Protein AF-A0A4R9J7S1-F1 (afdb_monomer)

Foldseek 3Di:
DPPAQAQEDDEADADDDDADECVRCPPFAWLFKWKFKWKWKDAQSHYTDTYQYPVRRQCRGPPVRADHFHPKDKDKDWDADDVRNMIMIMIMIMGIGTHDDVVVVDDD

Structure (mmCIF, N/CA/C/O backbone):
data_AF-A0A4R9J7S1-F1
#
_entry.id   AF-A0A4R9J7S1-F1
#
loop_
_atom_site.group_PDB
_atom_site.id
_atom_site.type_symbol
_atom_site.label_atom_id
_atom_site.label_alt_id
_atom_site.label_comp_id
_atom_site.label_asym_id
_atom_site.label_entity_id
_atom_site.label_seq_id
_atom_site.pdbx_PDB_ins_code
_atom_site.Cartn_x
_atom_site.Cartn_y
_atom_site.Cartn_z
_atom_site.occupancy
_atom_site.B_iso_or_equiv
_atom_site.auth_seq_id
_atom_site.auth_comp_id
_atom_site.auth_asym_id
_atom_site.auth_atom_id
_atom_site.pdbx_PDB_model_num
ATOM 1 N N . MET A 1 1 ? 6.080 -0.128 -36.462 1.00 38.53 1 MET A N 1
ATOM 2 C CA . MET A 1 1 ? 5.119 -0.569 -35.430 1.00 38.53 1 MET A CA 1
ATOM 3 C C . MET A 1 1 ? 5.804 -1.663 -34.615 1.00 38.53 1 MET A C 1
ATOM 5 O O . MET A 1 1 ? 5.772 -2.818 -35.010 1.00 38.53 1 MET A O 1
ATOM 9 N N . PHE A 1 2 ? 6.568 -1.281 -33.582 1.00 44.69 2 PHE A N 1
ATOM 10 C CA . PHE A 1 2 ? 7.322 -2.220 -32.738 1.00 44.69 2 PHE A CA 1
ATOM 11 C C . PHE A 1 2 ? 6.353 -2.911 -31.773 1.00 44.69 2 PHE A C 1
ATOM 13 O O . PHE A 1 2 ? 5.928 -2.325 -30.783 1.00 44.69 2 PHE A O 1
ATOM 20 N N . LEU A 1 3 ? 5.977 -4.142 -32.107 1.00 54.56 3 LEU A N 1
ATOM 21 C CA . LEU A 1 3 ? 4.998 -4.970 -31.398 1.00 54.56 3 LEU A CA 1
ATOM 22 C C . LEU A 1 3 ? 5.559 -5.700 -30.156 1.00 54.56 3 LEU A C 1
ATOM 24 O O . LEU A 1 3 ? 4.939 -6.645 -29.687 1.00 54.56 3 LEU A O 1
ATOM 28 N N . THR A 1 4 ? 6.707 -5.310 -29.594 1.00 56.94 4 THR A N 1
ATOM 29 C CA . THR A 1 4 ? 7.388 -6.123 -28.563 1.00 56.94 4 THR A CA 1
ATOM 30 C C . THR A 1 4 ? 8.084 -5.279 -27.494 1.00 56.94 4 THR A C 1
ATOM 32 O O . THR A 1 4 ? 9.308 -5.215 -27.459 1.00 56.94 4 THR A O 1
ATOM 35 N N . ASN A 1 5 ? 7.332 -4.621 -26.614 1.00 65.50 5 ASN A N 1
ATOM 36 C CA . ASN A 1 5 ? 7.914 -3.972 -25.427 1.00 65.50 5 ASN A CA 1
ATOM 37 C C . ASN A 1 5 ? 7.277 -4.446 -24.114 1.00 65.50 5 ASN A C 1
ATOM 39 O O . ASN A 1 5 ? 7.414 -3.790 -23.103 1.00 65.50 5 ASN A O 1
ATOM 43 N N . CYS A 1 6 ? 6.593 -5.589 -24.079 1.00 74.12 6 CYS A N 1
ATOM 44 C CA . CYS A 1 6 ? 6.216 -6.210 -22.809 1.00 74.12 6 CYS A CA 1
ATOM 45 C C . CYS A 1 6 ? 6.705 -7.655 -22.828 1.00 74.12 6 CYS A C 1
ATOM 47 O O . CYS A 1 6 ? 6.082 -8.521 -23.436 1.00 74.12 6 CYS A O 1
ATOM 49 N N . LEU A 1 7 ? 7.878 -7.880 -22.236 1.00 85.38 7 LEU A N 1
ATOM 50 C CA . LEU A 1 7 ? 8.473 -9.208 -22.092 1.00 85.38 7 LEU A CA 1
ATOM 51 C C . LEU A 1 7 ? 7.811 -9.980 -20.950 1.00 85.38 7 LEU A C 1
ATOM 53 O O . LEU A 1 7 ? 7.678 -11.198 -21.024 1.00 85.38 7 LEU A O 1
ATOM 57 N N . TYR A 1 8 ? 7.396 -9.273 -19.898 1.00 86.25 8 TYR A N 1
ATOM 58 C CA . TYR A 1 8 ? 6.728 -9.870 -18.752 1.00 86.25 8 TYR A CA 1
ATOM 59 C C . TYR A 1 8 ? 5.835 -8.852 -18.053 1.00 86.25 8 TYR A C 1
ATOM 61 O O . TYR A 1 8 ? 6.246 -7.719 -17.797 1.00 86.25 8 TYR A O 1
ATOM 69 N N . THR A 1 9 ? 4.629 -9.283 -17.696 1.00 88.88 9 THR A N 1
ATOM 70 C CA . THR A 1 9 ? 3.728 -8.514 -16.846 1.00 88.88 9 THR A CA 1
ATOM 71 C C . THR A 1 9 ? 3.077 -9.424 -15.817 1.00 88.88 9 THR A C 1
ATOM 73 O O . THR A 1 9 ? 2.445 -10.427 -16.140 1.00 88.88 9 THR A O 1
ATOM 76 N N . ASN A 1 10 ? 3.267 -9.071 -14.558 1.00 90.00 10 ASN A N 1
ATOM 77 C CA . ASN A 1 10 ? 2.538 -9.608 -13.422 1.00 90.00 10 ASN A CA 1
ATOM 78 C C . ASN A 1 10 ? 2.378 -8.466 -12.421 1.00 90.00 10 ASN A C 1
ATOM 80 O O . ASN A 1 10 ? 2.933 -8.488 -11.321 1.00 90.00 10 ASN A O 1
ATOM 84 N N . ILE A 1 11 ? 1.729 -7.404 -12.895 1.00 89.94 11 ILE A N 1
ATOM 85 C CA . ILE A 1 11 ? 1.388 -6.236 -12.099 1.00 89.94 11 ILE A CA 1
ATOM 86 C C . ILE A 1 11 ? -0.123 -6.194 -11.906 1.00 89.94 11 ILE A C 1
ATOM 88 O O . ILE A 1 11 ? -0.881 -6.344 -12.867 1.00 89.94 11 ILE A O 1
ATOM 92 N N . LYS A 1 12 ? -0.574 -5.985 -10.671 1.00 91.06 12 LYS A N 1
ATOM 93 C CA . LYS A 1 12 ? -1.986 -5.701 -10.398 1.00 91.06 12 LYS A CA 1
ATOM 94 C C . LYS A 1 12 ? -2.176 -4.206 -10.254 1.00 91.06 12 LYS A C 1
ATOM 96 O O . LYS A 1 12 ? -1.668 -3.620 -9.304 1.00 91.06 12 LYS A O 1
ATOM 101 N N . 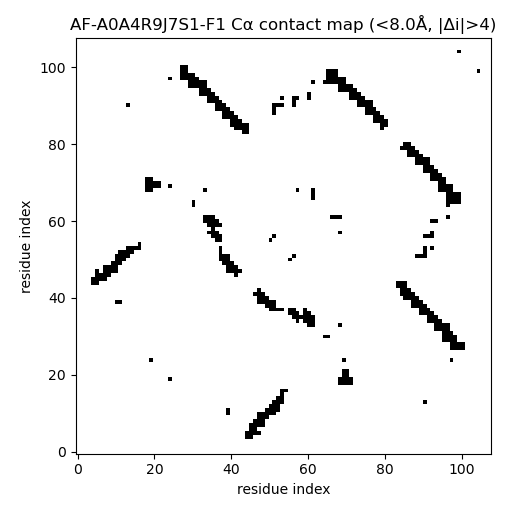SER A 1 13 ? -2.888 -3.607 -11.203 1.00 85.00 13 SER A N 1
ATOM 102 C CA . SER A 1 13 ? -3.185 -2.176 -11.210 1.00 85.00 13 SER A CA 1
ATOM 103 C C . SER A 1 13 ? -4.381 -1.839 -10.312 1.00 85.00 13 SER A C 1
ATOM 105 O O . SER A 1 13 ? -5.339 -2.617 -10.280 1.00 85.00 13 SER A O 1
ATOM 107 N N . PRO A 1 14 ? -4.399 -0.667 -9.656 1.00 83.62 14 PRO A N 1
ATOM 108 C CA . PRO A 1 14 ? -5.561 -0.200 -8.913 1.00 83.62 14 PRO A CA 1
ATOM 109 C C . PRO A 1 14 ? -6.729 0.049 -9.877 1.00 83.62 14 PRO A C 1
ATOM 111 O O . PRO A 1 14 ? -6.631 0.877 -10.781 1.00 83.62 14 PRO A O 1
ATOM 114 N N . GLY A 1 15 ? -7.811 -0.714 -9.710 1.00 82.19 15 GLY A N 1
ATOM 115 C CA . GLY A 1 15 ? -9.049 -0.561 -10.471 1.00 82.19 15 GLY A CA 1
ATOM 116 C C . GLY A 1 15 ? -10.056 0.301 -9.716 1.00 82.19 15 GLY A C 1
ATOM 117 O O . GLY A 1 15 ? -9.896 1.509 -9.587 1.00 82.19 15 GLY A O 1
ATOM 118 N N . TRP A 1 16 ? -11.100 -0.337 -9.203 1.00 79.75 16 TRP A N 1
ATOM 119 C CA . TRP A 1 16 ? -12.128 0.274 -8.366 1.00 79.75 16 TRP A CA 1
ATOM 120 C C . TRP A 1 16 ? -12.061 -0.341 -6.970 1.00 79.75 16 TRP A C 1
ATOM 122 O O . TRP A 1 16 ? -11.783 -1.527 -6.824 1.00 79.75 16 TRP A O 1
ATOM 132 N N . TYR A 1 17 ? -12.309 0.467 -5.945 1.00 80.31 17 TYR A N 1
ATOM 133 C CA . TYR A 1 17 ? -12.344 0.014 -4.560 1.00 80.31 17 TYR A CA 1
ATOM 134 C C . TYR A 1 17 ? -13.622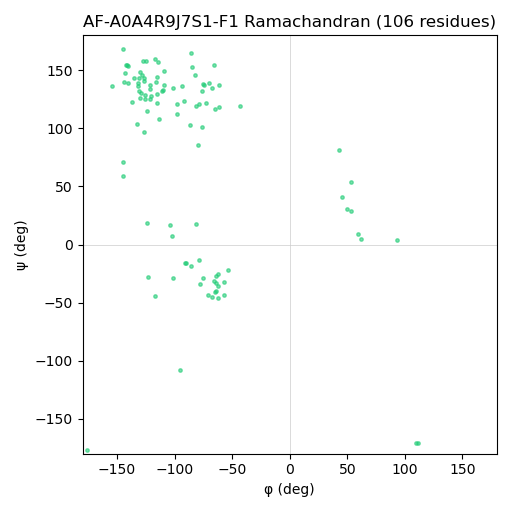 0.513 -3.894 1.00 80.31 17 TYR A C 1
ATOM 136 O 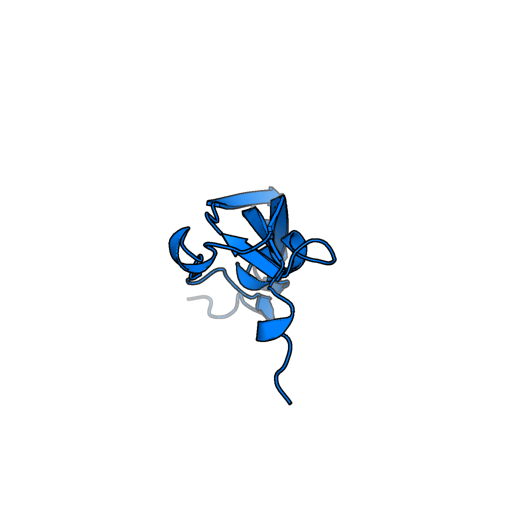O . TYR A 1 17 ? -13.903 1.711 -3.905 1.00 80.31 17 TYR A O 1
ATOM 144 N N . TYR A 1 18 ? -14.397 -0.404 -3.314 1.00 82.69 18 TYR A N 1
ATOM 145 C CA . TYR A 1 18 ? -15.570 -0.050 -2.519 1.00 82.69 18 TYR A CA 1
ATOM 146 C C . TYR A 1 18 ? -15.155 0.209 -1.074 1.00 82.69 18 TYR A C 1
ATOM 148 O O . TYR A 1 18 ? -14.930 -0.718 -0.296 1.00 82.69 18 TYR A O 1
ATOM 156 N N . SER A 1 19 ? -15.076 1.486 -0.708 1.00 80.75 19 SER A N 1
ATOM 157 C CA . SER A 1 19 ? -14.912 1.893 0.685 1.00 80.75 19 SER A CA 1
ATOM 158 C C . SER A 1 19 ? -16.222 1.732 1.454 1.00 80.75 19 SER A C 1
ATOM 160 O O . SER A 1 19 ? -17.276 2.141 0.964 1.00 80.75 19 SER A O 1
ATOM 162 N N . GLN A 1 20 ? -16.147 1.218 2.681 1.00 85.06 20 GLN A N 1
ATOM 163 C CA . GLN A 1 20 ? -17.291 1.193 3.591 1.00 85.06 20 GLN A CA 1
ATOM 164 C C . GLN A 1 20 ? -17.628 2.613 4.059 1.00 85.06 20 GLN A C 1
ATOM 166 O O . GLN A 1 20 ? -16.732 3.414 4.359 1.00 85.06 20 GLN A O 1
ATOM 171 N N . SER A 1 21 ? -18.920 2.920 4.128 1.00 83.69 21 SER A N 1
ATOM 172 C CA . SER A 1 21 ? -19.420 4.185 4.658 1.00 83.69 21 SER A CA 1
ATOM 173 C C . SER A 1 21 ? -19.567 4.120 6.180 1.00 83.69 21 SER A C 1
ATOM 175 O O . SER A 1 21 ? -19.604 3.045 6.779 1.00 83.69 21 SER A O 1
ATOM 177 N N . TYR A 1 22 ? -19.708 5.277 6.831 1.00 83.38 22 TYR A N 1
ATOM 178 C CA . TYR A 1 22 ? -19.925 5.330 8.281 1.00 83.38 22 TYR A CA 1
ATOM 179 C C . TYR A 1 22 ? -21.167 4.539 8.734 1.00 83.38 22 TYR A C 1
ATOM 181 O O . TYR A 1 22 ? -21.173 3.965 9.822 1.00 83.38 22 TYR A O 1
ATOM 189 N N . SER A 1 23 ? -22.216 4.470 7.907 1.00 84.38 23 SER A N 1
ATOM 190 C CA . SER A 1 23 ? -23.405 3.669 8.215 1.00 84.38 23 SER A CA 1
ATOM 191 C C . SER A 1 23 ? -23.128 2.168 8.251 1.00 84.38 23 SER A C 1
ATOM 193 O O . SER A 1 23 ? -23.748 1.481 9.060 1.00 84.38 23 SER A O 1
ATOM 195 N N . ASP A 1 24 ? -22.182 1.679 7.448 1.00 82.38 24 ASP A N 1
ATOM 196 C CA . ASP A 1 24 ? -21.853 0.250 7.352 1.00 82.38 24 ASP A CA 1
ATOM 197 C C . ASP A 1 24 ? -21.047 -0.236 8.564 1.00 82.38 24 ASP A C 1
ATOM 199 O O . ASP A 1 24 ? -21.154 -1.388 8.981 1.00 82.38 24 ASP A O 1
ATOM 203 N N . VAL A 1 25 ? -20.271 0.664 9.171 1.00 85.12 25 VAL A N 1
ATOM 204 C CA . VAL A 1 25 ? -19.418 0.376 10.336 1.00 85.12 25 VAL A CA 1
ATOM 205 C C . VAL A 1 25 ? -20.008 0.863 11.660 1.00 85.12 25 VAL A C 1
ATOM 207 O O . VAL A 1 25 ? -19.353 0.814 12.705 1.00 85.12 25 VAL A O 1
ATOM 210 N N . ARG A 1 26 ? -21.254 1.347 11.650 1.00 82.44 26 ARG A N 1
ATOM 211 C CA . ARG A 1 26 ? -21.907 1.881 12.846 1.00 82.44 26 ARG A CA 1
ATOM 212 C C . ARG A 1 26 ? -22.035 0.791 13.915 1.00 82.44 26 ARG A C 1
ATOM 214 O O . ARG A 1 26 ? -22.727 -0.202 13.727 1.00 82.44 26 ARG A O 1
ATOM 221 N N . GLY A 1 27 ? -21.402 1.014 15.067 1.00 81.88 27 GLY A N 1
ATOM 222 C CA . GLY A 1 27 ? -21.381 0.060 16.183 1.00 81.88 27 GLY A CA 1
ATOM 223 C C . GLY A 1 27 ? -20.180 -0.892 16.192 1.00 81.88 27 GLY A C 1
ATOM 224 O O . GLY A 1 27 ? -20.111 -1.751 17.069 1.00 81.88 27 GLY A O 1
ATOM 225 N N . MET A 1 28 ? -19.237 -0.738 15.258 1.00 86.56 28 MET A N 1
ATOM 226 C CA . MET A 1 28 ? -17.924 -1.387 15.309 1.00 86.56 28 MET A CA 1
ATOM 227 C C . MET A 1 28 ? -16.943 -0.564 16.155 1.00 86.56 28 MET A C 1
ATOM 229 O O . MET A 1 28 ? -17.083 0.654 16.272 1.00 86.56 28 MET A O 1
ATOM 233 N N . GLU A 1 29 ? -15.947 -1.223 16.749 1.00 85.94 29 GLU A N 1
ATOM 234 C CA . GLU A 1 29 ? -14.939 -0.554 17.576 1.00 85.94 29 GLU A CA 1
ATOM 235 C C . GLU A 1 29 ? -13.845 0.066 16.686 1.00 85.94 29 GLU A C 1
ATOM 237 O O . GLU A 1 29 ? -13.182 -0.672 15.944 1.00 85.94 29 GLU A O 1
ATOM 242 N N . PRO A 1 30 ? -13.641 1.399 16.722 1.00 87.44 30 PRO A N 1
ATOM 243 C CA . PRO A 1 30 ? -12.595 2.047 15.946 1.00 87.44 30 PRO A CA 1
ATOM 244 C C . PRO A 1 30 ? -11.222 1.822 16.584 1.00 87.44 30 PRO A C 1
ATOM 246 O O . PRO A 1 30 ? -11.014 2.059 17.769 1.00 87.44 30 PRO A O 1
ATOM 249 N N . VAL A 1 31 ? -10.260 1.424 15.760 1.00 88.06 31 VAL A N 1
ATOM 250 C CA . VAL A 1 31 ? -8.850 1.231 16.133 1.00 88.06 31 VAL A CA 1
ATOM 251 C C . VAL A 1 31 ? -8.036 2.514 15.910 1.00 88.06 31 VAL A C 1
ATOM 253 O O . VAL A 1 31 ? -6.942 2.669 16.446 1.00 88.06 31 VAL A O 1
ATOM 256 N N . GLY A 1 32 ? -8.584 3.463 15.144 1.00 89.00 32 GLY A N 1
ATOM 257 C CA . GLY A 1 32 ? -7.953 4.738 14.806 1.00 89.00 32 GLY A CA 1
ATOM 258 C C . GLY A 1 32 ? -7.531 4.818 13.340 1.00 89.00 32 GLY A C 1
ATOM 259 O O . GLY A 1 32 ? -7.896 3.969 12.526 1.00 89.00 32 GLY A O 1
ATOM 260 N N . LYS A 1 33 ? -6.784 5.871 12.985 1.00 92.44 33 LYS A N 1
ATOM 261 C CA . LYS A 1 33 ? -6.326 6.090 11.608 1.00 92.44 33 LYS A CA 1
ATOM 262 C C . LYS A 1 33 ? -5.219 5.094 11.258 1.00 92.44 33 LYS A C 1
ATOM 264 O O . LYS A 1 33 ? -4.185 5.053 11.922 1.00 92.44 33 LYS A O 1
ATOM 269 N N . LEU A 1 34 ? -5.445 4.314 10.211 1.00 94.00 34 LEU A N 1
ATOM 270 C CA . LEU A 1 34 ? -4.511 3.344 9.661 1.00 94.00 34 LEU A CA 1
ATOM 271 C C . LEU A 1 34 ? -4.081 3.757 8.261 1.00 94.00 34 LEU A C 1
ATOM 273 O O . LEU A 1 34 ? -4.767 4.499 7.555 1.00 94.00 34 LEU A O 1
ATOM 277 N N . GLU A 1 35 ? -2.920 3.250 7.877 1.00 94.31 35 GLU A N 1
ATOM 278 C CA . GLU A 1 35 ? -2.299 3.530 6.601 1.00 94.31 35 GLU A CA 1
ATOM 279 C C . GLU A 1 35 ? -1.578 2.289 6.092 1.00 94.31 35 GLU A C 1
ATOM 281 O O . GLU A 1 35 ? -0.908 1.594 6.860 1.00 94.31 35 GLU A O 1
ATOM 286 N N . GLY A 1 36 ? -1.691 2.050 4.790 1.00 94.12 36 GLY A N 1
ATOM 287 C CA . GLY A 1 36 ? -0.974 0.995 4.095 1.00 94.12 36 GLY A CA 1
ATOM 288 C C . GLY A 1 36 ? -0.538 1.455 2.719 1.00 94.12 36 GLY A C 1
ATOM 289 O O . GLY A 1 36 ? -1.106 2.372 2.128 1.00 94.12 36 GLY A O 1
ATOM 290 N N . THR A 1 37 ? 0.525 0.837 2.226 1.00 95.25 37 THR A N 1
ATOM 291 C CA . THR A 1 37 ? 1.085 1.129 0.909 1.00 95.25 37 THR A CA 1
ATOM 292 C C . THR A 1 37 ? 1.391 -0.179 0.203 1.00 95.25 37 THR A C 1
ATOM 294 O O . THR A 1 37 ? 1.816 -1.144 0.842 1.00 95.25 37 THR A O 1
ATOM 297 N N . SER A 1 38 ? 1.175 -0.214 -1.107 1.00 95.25 38 SER A N 1
ATOM 298 C CA . SER A 1 38 ? 1.581 -1.324 -1.963 1.00 95.25 38 SER A CA 1
ATOM 299 C C . SER A 1 38 ? 2.106 -0.796 -3.292 1.00 95.25 38 SER A C 1
ATOM 301 O O . SER A 1 38 ? 1.562 0.173 -3.824 1.00 95.25 38 SER A O 1
ATOM 303 N N . CYS A 1 39 ? 3.185 -1.390 -3.801 1.00 94.62 39 CYS A N 1
ATOM 304 C CA . CYS A 1 39 ? 3.924 -0.860 -4.942 1.00 94.62 39 CYS A CA 1
ATOM 305 C C . CYS A 1 39 ? 4.090 -1.886 -6.063 1.00 94.62 39 CYS A C 1
ATOM 307 O O . CYS A 1 39 ? 4.340 -3.071 -5.831 1.00 94.62 39 CYS A O 1
ATOM 309 N N . GLY A 1 40 ? 4.020 -1.375 -7.285 1.00 93.12 40 GLY A N 1
ATOM 310 C CA . GLY A 1 40 ? 4.449 -2.028 -8.505 1.00 93.12 40 GLY A CA 1
ATOM 311 C C . GLY A 1 40 ? 5.711 -1.360 -9.042 1.00 93.12 40 GLY A C 1
ATOM 312 O O . GLY A 1 40 ? 5.941 -0.163 -8.858 1.00 93.12 40 GLY A O 1
ATOM 313 N N . THR A 1 41 ? 6.543 -2.144 -9.713 1.00 93.00 41 THR A N 1
ATOM 314 C CA . THR A 1 41 ? 7.772 -1.674 -10.350 1.00 93.00 41 THR A CA 1
ATOM 315 C C . THR A 1 41 ? 7.812 -2.091 -11.805 1.00 93.00 41 THR A C 1
ATOM 317 O O . THR A 1 41 ? 7.164 -3.052 -12.227 1.00 93.00 41 THR A O 1
ATOM 320 N N . SER A 1 42 ? 8.606 -1.373 -12.581 1.00 89.62 42 SER A N 1
ATOM 321 C CA . SER A 1 42 ? 8.890 -1.728 -13.954 1.00 89.62 42 SER A CA 1
ATOM 322 C C . SER A 1 42 ? 10.324 -1.420 -14.323 1.00 89.62 42 SER A C 1
ATOM 324 O O . SER A 1 42 ? 10.926 -0.464 -13.830 1.00 89.62 42 SER A O 1
ATOM 326 N N . TRP A 1 43 ? 10.841 -2.255 -15.214 1.00 90.19 43 TRP A N 1
ATOM 327 C CA . TRP A 1 43 ? 12.237 -2.311 -15.595 1.00 90.19 43 TRP A CA 1
ATOM 328 C C . TRP A 1 43 ? 12.368 -2.306 -17.111 1.00 90.19 43 TRP A C 1
ATOM 330 O O . TRP A 1 43 ? 11.710 -3.083 -17.810 1.00 90.19 43 TRP A O 1
ATOM 340 N N . LEU A 1 44 ? 13.257 -1.444 -17.606 1.00 89.00 44 LEU A N 1
ATOM 341 C CA . LEU A 1 44 ? 13.656 -1.313 -19.007 1.00 89.00 44 LEU A CA 1
ATOM 342 C C . LEU A 1 44 ? 12.468 -1.209 -19.970 1.00 89.00 44 LEU A C 1
ATOM 344 O O . LEU A 1 44 ? 12.557 -1.677 -21.101 1.00 89.00 44 LEU A O 1
ATOM 348 N N . TRP A 1 45 ? 11.352 -0.639 -19.506 1.00 82.56 45 TRP A N 1
ATOM 349 C CA . TRP A 1 45 ? 10.088 -0.565 -20.245 1.00 82.56 45 TRP A CA 1
ATOM 350 C C . TRP A 1 45 ? 9.477 -1.911 -20.645 1.00 82.56 45 TRP A C 1
ATOM 352 O O . TRP A 1 45 ? 8.523 -1.918 -21.409 1.00 82.56 45 TRP A O 1
ATOM 362 N N . ALA A 1 46 ? 10.010 -3.031 -20.153 1.00 86.94 46 ALA A N 1
ATOM 363 C CA . ALA A 1 46 ? 9.726 -4.362 -20.678 1.00 86.94 46 ALA A CA 1
ATOM 364 C C . ALA A 1 46 ? 9.165 -5.334 -19.637 1.00 86.94 46 ALA A C 1
ATOM 366 O O . ALA A 1 46 ? 8.443 -6.267 -19.997 1.00 86.94 46 ALA A O 1
ATOM 367 N N . VAL A 1 47 ? 9.506 -5.143 -18.364 1.00 90.75 47 VAL A N 1
ATOM 368 C CA . VAL A 1 47 ? 9.173 -6.068 -17.278 1.00 90.75 47 VAL A CA 1
ATOM 369 C C . VAL A 1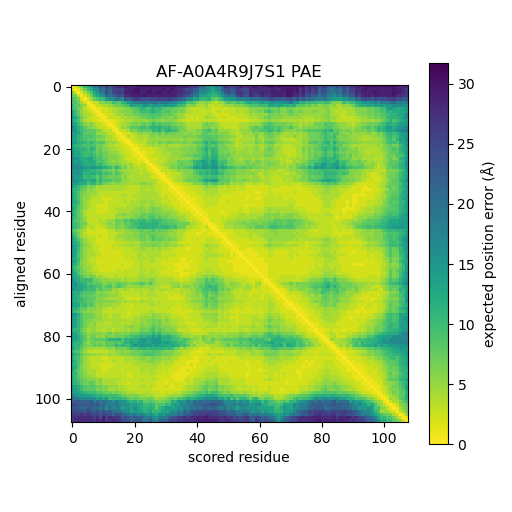 47 ? 8.412 -5.306 -16.207 1.00 90.75 47 VAL A C 1
ATOM 371 O O . VAL A 1 47 ? 8.988 -4.432 -15.573 1.00 90.75 47 VAL A O 1
ATOM 374 N N . TYR A 1 48 ? 7.147 -5.659 -15.992 1.00 89.88 48 TYR A N 1
ATOM 375 C CA . TYR A 1 48 ? 6.242 -5.016 -15.037 1.00 89.88 48 TYR A CA 1
ATOM 376 C C . TYR A 1 48 ? 5.875 -6.018 -13.940 1.00 89.88 48 TYR A C 1
ATOM 378 O O . TYR A 1 48 ? 5.355 -7.098 -14.234 1.00 89.88 48 TYR A O 1
ATOM 386 N N . THR A 1 49 ? 6.154 -5.699 -12.677 1.00 93.12 49 THR A N 1
ATOM 387 C CA . THR A 1 49 ? 5.982 -6.633 -11.554 1.00 93.12 49 THR A CA 1
ATOM 388 C C . THR A 1 49 ? 5.436 -5.946 -10.309 1.00 93.12 49 THR A C 1
ATOM 390 O O . THR A 1 49 ? 5.661 -4.759 -10.088 1.00 93.12 49 THR A O 1
ATOM 393 N N . GLY A 1 50 ? 4.756 -6.713 -9.459 1.00 92.75 50 GLY A N 1
ATOM 394 C CA . GLY A 1 50 ? 4.330 -6.273 -8.131 1.00 92.75 50 GLY A CA 1
ATOM 395 C C . GLY A 1 50 ? 2.821 -6.110 -8.014 1.00 92.75 50 GLY A C 1
ATOM 396 O O . GLY A 1 50 ? 2.053 -6.513 -8.883 1.00 92.75 50 GLY A O 1
ATOM 397 N N . ASP A 1 51 ? 2.381 -5.539 -6.904 1.00 92.81 51 ASP A N 1
ATOM 398 C CA . ASP A 1 51 ? 0.964 -5.373 -6.610 1.00 92.81 51 ASP A CA 1
ATOM 399 C C . ASP A 1 51 ? 0.751 -3.936 -6.145 1.00 92.81 51 ASP A C 1
ATOM 401 O O . ASP A 1 51 ? 1.134 -3.565 -5.040 1.00 92.81 51 ASP A O 1
ATOM 405 N N . GLU A 1 52 ? 0.202 -3.098 -7.017 1.00 91.31 52 GLU A N 1
ATOM 406 C CA . GLU A 1 52 ? -0.167 -1.715 -6.698 1.00 91.31 52 GLU A CA 1
ATOM 407 C C . GLU A 1 52 ? -1.686 -1.578 -6.519 1.00 91.31 52 GLU A C 1
ATOM 409 O O . GLU A 1 52 ? -2.225 -0.470 -6.561 1.00 91.31 52 GLU A O 1
ATOM 414 N N . SER A 1 53 ? -2.395 -2.696 -6.334 1.00 90.88 53 SER A N 1
ATOM 415 C CA . SER A 1 53 ? -3.839 -2.693 -6.135 1.00 90.88 53 SER A CA 1
ATOM 416 C C . SER A 1 53 ? -4.242 -2.006 -4.831 1.00 90.88 53 SER A C 1
ATOM 418 O O . SER A 1 53 ? -3.502 -1.968 -3.839 1.00 90.88 53 SER A O 1
ATOM 420 N N . TYR A 1 54 ? -5.475 -1.499 -4.820 1.00 90.31 54 TYR A N 1
ATOM 421 C CA . TYR A 1 54 ? -6.092 -1.017 -3.593 1.00 90.31 54 TYR A CA 1
ATOM 422 C C . TYR A 1 54 ? -6.247 -2.146 -2.571 1.00 90.31 54 TYR A C 1
ATOM 424 O O . TYR A 1 54 ? -6.040 -1.896 -1.387 1.00 90.31 54 TYR A O 1
ATOM 432 N N . GLU A 1 55 ? -6.534 -3.385 -2.994 1.00 90.00 55 GLU A N 1
ATOM 433 C CA . GLU A 1 55 ? -6.680 -4.504 -2.058 1.00 90.00 55 GLU A CA 1
ATOM 434 C C . GLU A 1 55 ? -5.381 -4.787 -1.304 1.00 90.00 55 GLU A C 1
ATOM 436 O O . GLU A 1 55 ? -5.407 -4.914 -0.081 1.00 90.00 55 GLU A O 1
ATOM 441 N N . ALA A 1 56 ? -4.244 -4.828 -2.001 1.00 92.62 56 ALA A N 1
ATOM 442 C CA . ALA A 1 56 ? -2.950 -5.054 -1.365 1.00 92.62 56 ALA A CA 1
ATOM 443 C C . ALA A 1 56 ? -2.575 -3.908 -0.411 1.00 92.62 56 ALA A C 1
ATOM 445 O O . ALA A 1 56 ? -2.114 -4.148 0.707 1.00 92.62 56 ALA A O 1
ATOM 446 N N . ALA A 1 57 ? -2.833 -2.657 -0.807 1.00 93.19 57 ALA A N 1
ATOM 447 C CA . ALA A 1 57 ? -2.585 -1.500 0.052 1.00 93.19 57 ALA A CA 1
ATOM 448 C C . ALA A 1 57 ? -3.475 -1.512 1.311 1.00 93.19 57 ALA A C 1
ATOM 450 O O . ALA A 1 57 ? -2.988 -1.231 2.407 1.00 93.19 57 ALA A O 1
ATOM 451 N N . VAL A 1 58 ? -4.750 -1.894 1.180 1.00 92.25 58 VAL A N 1
ATOM 452 C CA . VAL A 1 58 ? -5.694 -2.026 2.302 1.00 92.25 58 VAL A CA 1
ATOM 453 C C . VAL A 1 58 ? -5.301 -3.179 3.214 1.00 92.25 58 VAL A C 1
ATOM 455 O O . VAL A 1 58 ? -5.253 -2.988 4.426 1.00 92.25 58 VAL A O 1
ATOM 458 N N . GLN A 1 59 ? -4.950 -4.341 2.659 1.00 92.06 59 GLN A N 1
ATOM 459 C CA . GLN A 1 59 ? -4.455 -5.479 3.434 1.00 92.06 59 GLN A CA 1
ATOM 460 C C . GLN A 1 59 ? -3.223 -5.097 4.255 1.00 92.06 59 GLN A C 1
ATOM 462 O O . GLN A 1 59 ? -3.168 -5.403 5.444 1.00 92.06 59 GLN A O 1
ATOM 467 N N . ASN A 1 60 ? -2.278 -4.356 3.667 1.00 94.12 60 ASN A N 1
ATOM 468 C CA . ASN A 1 60 ? -1.112 -3.845 4.389 1.00 94.12 60 ASN A CA 1
ATOM 469 C C . ASN A 1 60 ? -1.481 -2.842 5.493 1.00 94.12 60 ASN A C 1
ATOM 471 O O . ASN A 1 60 ? -0.807 -2.803 6.520 1.00 94.12 60 ASN A O 1
ATOM 475 N N . ALA A 1 61 ? -2.541 -2.050 5.308 1.00 92.19 61 ALA A N 1
ATOM 476 C CA . ALA A 1 61 ? -3.002 -1.079 6.299 1.00 92.19 61 ALA A CA 1
ATOM 477 C C . ALA A 1 61 ? -3.647 -1.742 7.524 1.00 92.19 61 ALA A C 1
ATOM 479 O O . ALA A 1 61 ? -3.403 -1.329 8.661 1.00 92.19 61 ALA A O 1
ATOM 480 N N . ILE A 1 62 ? -4.492 -2.749 7.285 1.00 92.12 62 ILE A N 1
ATOM 481 C CA . ILE A 1 62 ? -5.283 -3.411 8.330 1.00 92.12 62 ILE A CA 1
ATOM 482 C C . ILE A 1 62 ? -4.528 -4.535 9.030 1.00 92.12 62 ILE A C 1
ATOM 484 O O . ILE A 1 62 ? -4.919 -4.911 10.134 1.00 92.12 62 ILE A O 1
ATOM 488 N N . LYS A 1 63 ? -3.453 -5.048 8.416 1.00 90.12 63 LYS A N 1
ATOM 489 C CA . LYS A 1 63 ? -2.680 -6.193 8.901 1.00 90.12 63 LYS A CA 1
ATOM 490 C C . LYS A 1 63 ? -2.431 -6.110 10.409 1.00 90.12 63 LYS A C 1
ATOM 492 O O . LYS A 1 63 ? -1.819 -5.159 10.893 1.00 90.12 63 LYS A O 1
ATOM 497 N N . ASP A 1 64 ? -2.937 -7.107 11.132 1.00 84.75 64 ASP A N 1
ATOM 498 C CA . ASP A 1 64 ? -2.811 -7.292 12.586 1.00 84.75 64 ASP A CA 1
ATOM 499 C C . ASP A 1 64 ? -3.420 -6.175 13.467 1.00 84.75 64 ASP A C 1
ATOM 501 O O . ASP A 1 64 ? -3.299 -6.215 14.694 1.00 84.75 64 ASP A O 1
ATOM 505 N N . LYS A 1 65 ? -4.093 -5.178 12.877 1.00 87.88 65 LYS A N 1
ATOM 506 C CA . LYS A 1 65 ? -4.620 -3.995 13.581 1.00 87.88 65 LYS A CA 1
ATOM 507 C C . LYS A 1 65 ? -6.140 -3.900 13.527 1.00 87.88 65 LYS A C 1
ATOM 509 O O . LYS A 1 65 ? -6.763 -3.606 14.546 1.00 87.88 65 LYS A O 1
ATOM 514 N N . ALA A 1 66 ? -6.728 -4.131 12.360 1.00 88.44 66 ALA A N 1
ATOM 515 C CA . ALA A 1 66 ? -8.155 -3.981 12.103 1.00 88.44 66 ALA A CA 1
ATOM 516 C C . ALA A 1 66 ? -8.636 -5.047 11.114 1.00 88.44 66 ALA A C 1
ATOM 518 O O . ALA A 1 66 ? -7.831 -5.715 10.473 1.00 88.44 66 ALA A O 1
ATOM 519 N N . ASP A 1 67 ? -9.951 -5.173 10.972 1.00 87.81 67 ASP A N 1
ATOM 520 C CA . ASP A 1 67 ? -10.553 -6.087 9.997 1.00 87.81 67 ASP A CA 1
ATOM 521 C C . ASP A 1 67 ? -11.029 -5.341 8.745 1.00 87.81 67 ASP A C 1
ATOM 523 O O . ASP A 1 67 ? -11.065 -5.899 7.651 1.00 87.81 67 ASP A O 1
ATOM 527 N N . LEU A 1 68 ? -11.398 -4.066 8.899 1.00 88.56 68 LEU A N 1
ATOM 528 C CA . LEU A 1 68 ? -11.930 -3.222 7.833 1.00 88.56 68 LEU A CA 1
ATOM 529 C C . LEU A 1 68 ? -11.388 -1.796 7.952 1.00 88.56 68 LEU A C 1
ATOM 531 O O . LEU A 1 68 ? -11.074 -1.329 9.049 1.00 88.56 68 LEU A O 1
ATOM 535 N N . LEU A 1 69 ? -11.347 -1.089 6.822 1.00 89.50 69 LEU A N 1
ATOM 536 C CA . LEU A 1 69 ? -11.197 0.365 6.785 1.00 89.50 69 LEU A CA 1
ATOM 537 C C . LEU A 1 69 ? -12.505 1.012 6.333 1.00 89.50 69 LEU A C 1
ATOM 539 O O . LEU A 1 69 ? -13.108 0.576 5.349 1.00 89.50 69 LEU A O 1
ATOM 543 N N . PHE A 1 70 ? -12.882 2.098 6.997 1.00 89.75 70 PHE A N 1
ATOM 544 C CA . PHE A 1 70 ? -13.912 3.017 6.521 1.00 89.75 70 PHE A CA 1
AT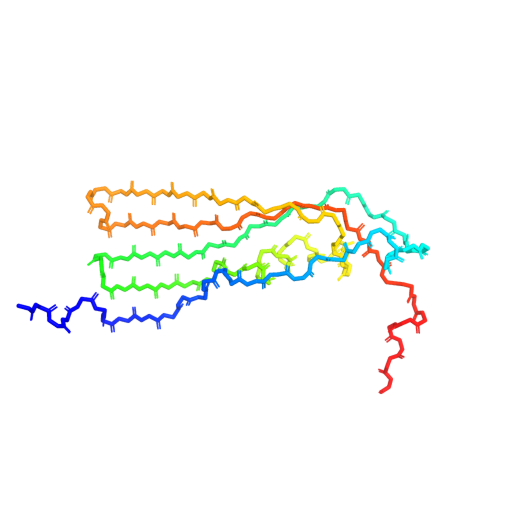OM 545 C C . PHE A 1 70 ? -13.324 4.405 6.272 1.00 89.75 70 PHE A C 1
ATOM 547 O O . PHE A 1 70 ? -12.254 4.729 6.795 1.00 89.75 70 PHE A O 1
ATOM 554 N N . ASP A 1 71 ? -14.029 5.203 5.465 1.00 88.44 71 ASP A N 1
ATOM 555 C CA . ASP A 1 71 ? -13.575 6.535 5.034 1.00 88.44 71 ASP A CA 1
ATOM 556 C C . ASP A 1 71 ? -12.164 6.484 4.415 1.00 88.44 71 ASP A C 1
ATOM 558 O O . ASP A 1 71 ? -11.211 7.121 4.868 1.00 88.44 71 ASP A O 1
ATOM 562 N N . VAL A 1 72 ? -12.012 5.604 3.418 1.00 90.88 72 VAL A N 1
ATOM 563 C CA . VAL A 1 72 ? -10.721 5.334 2.781 1.00 90.88 72 VAL A CA 1
ATOM 564 C C . VAL A 1 72 ? -10.396 6.433 1.781 1.00 90.88 72 VAL A C 1
ATOM 566 O O . VAL A 1 72 ? -11.107 6.630 0.800 1.00 90.88 72 VAL A O 1
ATOM 569 N N . GLN A 1 73 ? -9.270 7.095 2.002 1.00 91.25 73 GLN A N 1
ATOM 570 C CA . GLN A 1 73 ? -8.647 8.028 1.079 1.00 91.25 73 GLN A CA 1
ATOM 571 C C . GLN A 1 73 ? -7.484 7.332 0.382 1.00 91.25 73 GLN A C 1
ATOM 573 O O . GLN A 1 73 ? -6.675 6.648 1.016 1.00 91.25 73 GLN A O 1
ATOM 578 N N . THR A 1 74 ? -7.409 7.504 -0.932 1.00 91.06 74 THR A N 1
ATOM 579 C CA . THR A 1 74 ? -6.395 6.874 -1.771 1.00 91.06 74 THR A CA 1
ATOM 580 C C . THR A 1 74 ? -5.501 7.929 -2.394 1.00 91.06 74 THR A C 1
ATOM 582 O O . THR A 1 74 ? -5.998 8.836 -3.056 1.00 91.06 74 THR A O 1
ATOM 585 N N . ASP A 1 75 ? -4.198 7.736 -2.265 1.00 91.94 75 ASP A N 1
ATOM 586 C CA . ASP A 1 75 ? -3.169 8.539 -2.908 1.00 91.94 75 ASP A CA 1
ATOM 587 C C . ASP A 1 75 ? -2.242 7.636 -3.722 1.00 91.94 75 ASP A C 1
ATOM 589 O O . ASP A 1 75 ? -2.112 6.435 -3.467 1.00 91.94 75 ASP A O 1
ATOM 593 N N . TYR A 1 76 ? -1.552 8.215 -4.698 1.00 90.81 76 TYR A N 1
ATOM 594 C CA . TYR A 1 76 ? -0.554 7.508 -5.494 1.00 90.81 76 TYR A CA 1
ATOM 595 C C . TYR A 1 76 ? 0.738 8.311 -5.584 1.00 90.81 76 TYR A C 1
ATOM 597 O O . TYR A 1 76 ? 0.738 9.528 -5.767 1.00 90.81 76 TYR A O 1
ATOM 605 N N . SER A 1 77 ? 1.858 7.602 -5.474 1.00 92.00 77 SER A N 1
ATOM 606 C CA . SER A 1 77 ? 3.198 8.147 -5.655 1.00 92.00 77 SER A CA 1
ATOM 607 C C . SER A 1 77 ? 3.863 7.481 -6.849 1.00 92.00 77 SER A C 1
ATOM 609 O O . SER A 1 77 ? 3.730 6.273 -7.047 1.00 92.00 77 SER A O 1
ATOM 611 N N . TYR A 1 78 ? 4.583 8.277 -7.635 1.00 90.38 78 TYR A N 1
ATOM 612 C CA . TYR A 1 78 ? 5.330 7.814 -8.792 1.00 90.38 78 TYR A CA 1
ATOM 613 C C . TYR A 1 78 ? 6.783 8.259 -8.679 1.00 90.38 78 TYR A C 1
ATOM 615 O O . TYR A 1 78 ? 7.066 9.443 -8.484 1.00 90.38 78 TYR A O 1
ATOM 623 N N . LYS A 1 79 ? 7.704 7.312 -8.829 1.00 91.81 79 LYS A N 1
ATOM 624 C CA . LYS A 1 79 ? 9.136 7.576 -8.937 1.00 91.81 79 LYS A CA 1
ATOM 625 C C . LYS A 1 79 ? 9.633 7.016 -10.255 1.00 91.81 79 LYS A C 1
ATOM 627 O O . LYS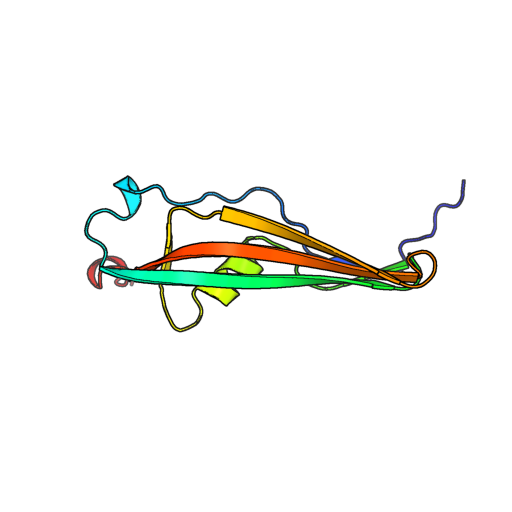 A 1 79 ? 9.335 5.882 -10.611 1.00 91.81 79 LYS A O 1
ATOM 632 N N . SER A 1 80 ? 10.411 7.816 -10.966 1.00 89.56 80 SER A N 1
ATOM 633 C CA . SER A 1 80 ? 11.010 7.442 -12.241 1.00 89.56 80 SER A CA 1
ATOM 634 C C . SER A 1 80 ? 12.483 7.795 -12.222 1.00 89.56 80 SER A C 1
ATOM 636 O O . SER A 1 80 ? 12.865 8.874 -11.766 1.00 89.56 80 SER A O 1
ATOM 638 N N . PHE A 1 81 ? 13.302 6.878 -12.720 1.00 89.31 81 PHE A N 1
ATOM 639 C CA . PHE A 1 81 ? 14.747 7.017 -12.775 1.00 89.31 81 PHE A CA 1
ATOM 640 C C . PHE A 1 81 ? 15.234 6.786 -14.202 1.00 89.31 81 PHE A C 1
ATOM 642 O O . PHE A 1 81 ? 14.734 5.900 -14.892 1.00 89.31 81 PHE A O 1
ATOM 649 N N . ILE A 1 82 ? 16.220 7.594 -14.615 1.00 83.81 82 ILE A N 1
ATOM 650 C CA . ILE A 1 82 ? 16.967 7.500 -15.882 1.00 83.81 82 ILE A CA 1
ATOM 651 C C . ILE A 1 82 ? 16.046 7.211 -17.072 1.00 83.81 82 ILE A C 1
ATOM 653 O O . ILE A 1 82 ? 15.905 6.063 -17.481 1.00 83.81 82 ILE A O 1
ATOM 657 N N . PHE A 1 83 ? 15.396 8.245 -17.619 1.00 83.31 83 PHE A N 1
ATOM 658 C CA . PHE A 1 83 ? 14.453 8.098 -18.740 1.00 83.31 83 PHE A CA 1
ATOM 659 C C . PHE A 1 83 ? 13.467 6.924 -18.545 1.00 83.31 83 PHE A C 1
ATOM 661 O O . PHE A 1 83 ? 13.225 6.169 -19.479 1.00 83.31 83 PHE A O 1
ATOM 668 N N . ALA A 1 84 ? 12.954 6.747 -17.318 1.00 77.69 84 ALA A N 1
ATOM 669 C CA . ALA A 1 84 ? 12.029 5.682 -16.911 1.00 77.69 84 ALA A CA 1
ATOM 670 C C . ALA A 1 84 ? 12.477 4.236 -17.236 1.00 77.69 84 ALA A C 1
ATOM 672 O O . ALA A 1 84 ? 11.656 3.327 -17.348 1.00 77.69 84 ALA A O 1
ATOM 673 N N . LEU A 1 85 ? 13.793 3.992 -17.289 1.00 85.75 85 LEU A N 1
ATOM 674 C CA . LEU A 1 85 ? 14.353 2.634 -17.279 1.00 85.75 85 LEU A CA 1
ATOM 675 C C . LEU A 1 85 ? 14.022 1.884 -15.985 1.00 85.75 85 LEU A C 1
ATOM 677 O O . LEU A 1 85 ? 13.973 0.657 -15.986 1.00 85.75 85 LEU A O 1
ATOM 681 N N . TYR A 1 86 ? 13.789 2.610 -14.897 1.00 88.75 86 TYR A N 1
ATOM 682 C CA . TYR A 1 86 ? 13.126 2.087 -13.715 1.00 88.75 86 TYR A CA 1
ATOM 683 C C . TYR A 1 86 ? 11.994 3.032 -13.338 1.00 88.75 86 TYR A C 1
ATOM 685 O O . TYR A 1 86 ? 12.204 4.246 -13.227 1.00 88.75 86 TYR A O 1
ATOM 693 N N . PHE A 1 87 ? 10.806 2.477 -13.126 1.00 91.25 87 PHE A N 1
ATOM 694 C CA . PHE A 1 87 ? 9.725 3.213 -12.497 1.00 91.25 87 PHE A CA 1
ATOM 695 C C . PHE A 1 87 ? 9.095 2.405 -11.369 1.00 91.25 87 PHE A C 1
ATOM 697 O O . PHE A 1 87 ? 8.951 1.189 -11.451 1.00 91.25 87 PHE A O 1
ATOM 704 N N . GLU A 1 88 ? 8.707 3.110 -10.316 1.00 92.75 88 GLU A N 1
ATOM 705 C CA . GLU A 1 88 ? 8.024 2.583 -9.144 1.00 92.75 88 GLU A CA 1
ATOM 706 C C . GLU A 1 88 ? 6.754 3.397 -8.948 1.00 92.75 88 GLU A C 1
ATOM 708 O O . GLU A 1 88 ? 6.793 4.629 -8.862 1.00 92.75 88 GLU A O 1
ATOM 713 N N . LYS A 1 89 ? 5.625 2.703 -8.882 1.00 92.81 89 LYS A N 1
ATOM 714 C CA . LYS A 1 89 ? 4.332 3.300 -8.598 1.00 92.81 89 LYS A CA 1
ATOM 715 C C . LYS A 1 89 ? 3.768 2.643 -7.351 1.00 92.81 89 LYS A C 1
ATOM 717 O O . LYS A 1 89 ? 3.669 1.424 -7.263 1.00 92.81 89 LYS A O 1
ATOM 722 N N . CYS A 1 90 ? 3.430 3.468 -6.374 1.00 94.12 90 CYS A N 1
ATOM 723 C CA . CYS A 1 90 ? 2.923 3.025 -5.088 1.00 94.12 90 CYS A CA 1
ATOM 724 C C . CYS A 1 90 ? 1.538 3.602 -4.855 1.00 94.12 90 CYS A C 1
ATOM 726 O O . CYS A 1 90 ? 1.350 4.818 -4.912 1.00 94.12 90 CYS A O 1
ATOM 728 N N . THR A 1 91 ? 0.599 2.727 -4.532 1.00 94.69 91 THR A N 1
ATOM 729 C CA . THR A 1 91 ? -0.727 3.090 -4.049 1.00 94.69 91 THR A CA 1
ATOM 730 C C . THR A 1 91 ? -0.680 3.150 -2.533 1.00 94.69 91 THR A C 1
ATOM 732 O O . THR A 1 91 ? -0.308 2.177 -1.875 1.00 94.69 91 THR A O 1
ATOM 735 N N . ARG A 1 92 ? -1.050 4.299 -1.979 1.00 94.56 92 ARG A N 1
ATOM 736 C CA . ARG A 1 92 ? -1.162 4.540 -0.545 1.00 94.56 92 ARG A CA 1
ATOM 737 C C . ARG A 1 92 ? -2.633 4.693 -0.199 1.00 94.56 92 ARG A C 1
ATOM 739 O O . ARG A 1 92 ? -3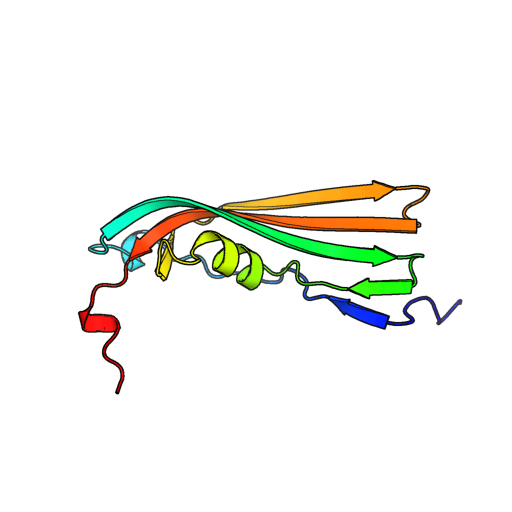.362 5.424 -0.861 1.00 94.56 92 ARG A O 1
ATOM 746 N N . VAL A 1 93 ? -3.067 4.010 0.847 1.00 94.25 93 VAL A N 1
ATOM 747 C CA . VAL A 1 93 ? -4.423 4.134 1.377 1.00 94.25 93 VAL A CA 1
ATOM 748 C C . VAL A 1 93 ? -4.352 4.567 2.826 1.00 94.25 93 VAL A C 1
ATOM 750 O O . VAL A 1 93 ? -3.532 4.067 3.597 1.00 94.25 93 VAL A O 1
ATOM 753 N N . THR A 1 94 ? -5.215 5.503 3.195 1.00 93.50 94 THR A N 1
ATOM 754 C CA . THR A 1 94 ? -5.406 5.925 4.580 1.00 93.50 94 THR A CA 1
ATOM 755 C C . THR A 1 94 ? -6.885 5.857 4.913 1.00 93.50 94 THR A C 1
ATOM 757 O O . THR A 1 94 ? -7.723 6.090 4.053 1.00 93.50 94 THR A O 1
ATOM 760 N N . GLY A 1 95 ? -7.228 5.511 6.143 1.00 92.31 95 GLY A N 1
ATOM 761 C CA . GLY A 1 95 ? -8.622 5.424 6.566 1.00 92.31 95 GLY A CA 1
ATOM 762 C C . GLY A 1 95 ? -8.716 5.108 8.045 1.00 92.31 95 GLY A C 1
ATOM 763 O O . GLY A 1 95 ? -7.694 5.017 8.728 1.00 92.31 95 GLY A O 1
ATOM 764 N N . ILE A 1 96 ? -9.926 4.936 8.558 1.00 91.56 96 ILE A N 1
ATOM 765 C CA . ILE A 1 96 ? -10.131 4.565 9.956 1.00 91.56 96 ILE A CA 1
ATOM 766 C C . ILE A 1 96 ? -10.353 3.055 10.030 1.00 91.56 96 ILE A C 1
ATOM 768 O O . ILE A 1 96 ? -11.271 2.514 9.416 1.00 91.56 96 ILE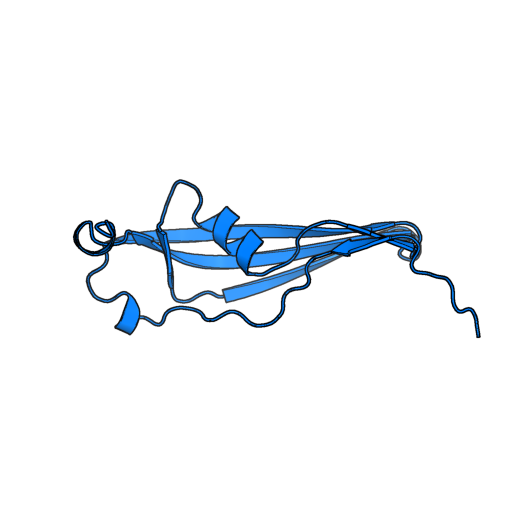 A O 1
ATOM 772 N N . GLY A 1 97 ? -9.489 2.374 10.779 1.00 91.62 97 GLY A N 1
ATOM 773 C CA . GLY A 1 97 ? -9.605 0.947 11.040 1.00 91.62 97 GLY A CA 1
ATOM 774 C C . GLY A 1 97 ? -10.718 0.652 12.029 1.00 91.62 97 GLY A C 1
ATOM 775 O O . GLY A 1 97 ? -10.837 1.336 13.046 1.00 91.62 97 GLY A O 1
ATOM 776 N N . VAL A 1 98 ? -11.500 -0.388 11.762 1.00 90.94 98 VAL A N 1
ATOM 777 C CA . VAL A 1 98 ? -12.498 -0.924 12.693 1.00 90.94 98 VAL A CA 1
ATOM 778 C C . VAL A 1 98 ? -12.344 -2.430 12.833 1.00 90.94 98 VAL A C 1
ATOM 780 O O . VAL A 1 98 ? -11.938 -3.120 11.892 1.00 90.94 98 VAL A O 1
ATOM 783 N N . LYS A 1 99 ? -12.668 -2.939 14.021 1.00 88.69 99 LYS A N 1
ATOM 784 C CA . LYS A 1 99 ? -12.748 -4.379 14.276 1.00 88.69 99 LYS A CA 1
ATOM 785 C C . LYS A 1 99 ? -14.169 -4.874 14.088 1.00 88.69 99 LYS A C 1
ATOM 787 O O . LYS A 1 99 ? -15.126 -4.250 14.554 1.00 88.69 99 LYS A O 1
ATOM 792 N N . LEU A 1 100 ? -14.298 -6.016 13.427 1.00 83.25 100 LEU A N 1
ATOM 793 C CA . LEU A 1 100 ? -15.578 -6.677 13.257 1.00 83.25 100 LEU A CA 1
ATOM 794 C C . LEU A 1 100 ? -16.073 -7.189 14.619 1.00 83.25 100 LEU A C 1
ATOM 796 O O . LEU A 1 100 ? -15.316 -7.817 15.365 1.00 83.25 100 LEU A O 1
ATOM 800 N N . PRO A 1 101 ? -17.353 -6.975 14.968 1.00 76.56 101 PRO A N 1
ATOM 801 C CA . PRO A 1 101 ? -17.922 -7.574 16.164 1.00 76.56 101 PRO A CA 1
ATOM 802 C C . PRO A 1 101 ? -17.872 -9.101 16.034 1.00 76.56 101 PRO A C 1
ATOM 804 O O . PRO A 1 101 ? -18.237 -9.652 14.994 1.00 76.56 101 PRO A O 1
ATOM 807 N N . GLN A 1 102 ? -17.489 -9.803 17.107 1.00 67.06 102 GLN A N 1
ATOM 808 C CA . GLN A 1 102 ? -17.288 -11.263 17.097 1.00 67.06 102 GLN A CA 1
ATOM 809 C C . GLN A 1 102 ? -18.489 -12.075 16.574 1.00 67.06 102 GLN A C 1
ATOM 811 O O . GLN A 1 102 ? -18.317 -13.196 16.102 1.00 67.06 102 GLN A O 1
ATOM 816 N N . ARG A 1 103 ? -19.705 -11.509 16.598 1.00 62.94 103 ARG A N 1
ATOM 817 C CA . ARG A 1 103 ? -20.906 -12.129 16.012 1.00 62.94 103 ARG A CA 1
ATOM 818 C C . ARG A 1 103 ? -20.834 -12.310 14.491 1.00 62.94 103 ARG A C 1
ATOM 820 O O . ARG A 1 103 ? -21.478 -13.222 13.993 1.00 62.94 103 ARG A O 1
ATOM 827 N N . LEU A 1 104 ? -20.077 -11.480 13.770 1.00 62.56 104 LEU A N 1
ATOM 828 C CA . LEU A 1 104 ? -19.916 -11.564 12.310 1.00 62.56 104 LEU A CA 1
ATOM 829 C C . LEU A 1 104 ? -18.745 -12.464 11.881 1.00 62.56 104 LEU A C 1
ATOM 831 O O . LEU A 1 104 ? -18.702 -12.889 10.732 1.00 62.56 104 LEU A O 1
ATOM 835 N N . LEU A 1 105 ? -17.826 -12.785 12.801 1.00 61.00 105 LEU A N 1
ATOM 836 C CA . LEU A 1 105 ? -16.708 -13.712 12.565 1.00 61.00 105 LEU A CA 1
ATOM 837 C C . LEU A 1 105 ? -17.137 -15.190 12.635 1.00 61.00 105 LEU A C 1
ATOM 839 O O . LEU A 1 105 ? -16.401 -16.065 12.190 1.00 61.00 105 LEU A O 1
ATOM 843 N N . LYS A 1 106 ? -18.338 -15.482 13.157 1.00 47.75 106 LYS A N 1
ATOM 844 C CA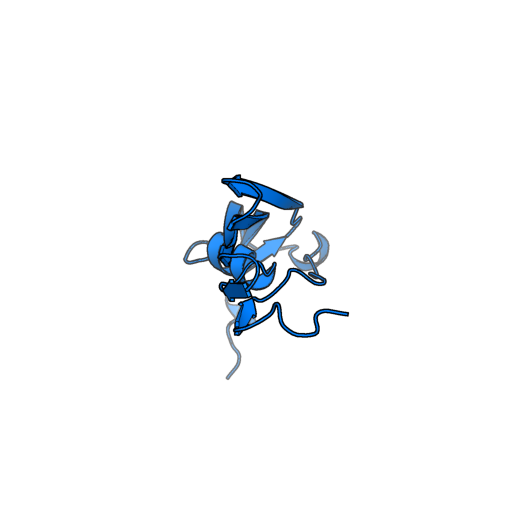 . LYS A 1 106 ? -18.952 -16.814 13.091 1.00 47.75 106 LYS A CA 1
ATOM 845 C C . LYS A 1 106 ? -19.578 -17.029 11.709 1.00 47.75 106 LYS A C 1
ATOM 847 O O . LYS A 1 106 ? -20.769 -16.803 11.509 1.00 47.75 106 LYS A O 1
ATOM 852 N N . LYS A 1 107 ? -18.768 -17.485 10.759 1.00 48.72 107 LYS A N 1
ATOM 853 C CA . LYS A 1 107 ? -19.242 -18.326 9.658 1.00 48.72 107 LYS A CA 1
ATOM 854 C C . LYS A 1 107 ? -18.606 -19.696 9.845 1.00 48.72 107 LYS A C 1
ATOM 856 O O . LYS A 1 107 ? -17.391 -19.821 9.728 1.00 48.72 107 LYS A O 1
ATOM 861 N N . GLU A 1 108 ? -19.439 -20.651 10.250 1.00 42.44 108 GLU A N 1
ATOM 862 C CA . GLU A 1 108 ? -19.193 -22.079 10.018 1.00 42.44 108 GLU A CA 1
ATOM 863 C C . GLU A 1 108 ? -19.088 -22.355 8.513 1.00 42.44 108 GLU A C 1
ATOM 865 O O . GLU A 1 108 ? -19.774 -21.641 7.737 1.00 42.44 108 GLU A O 1
#

Nearest PDB structures (foldseek):
  7qko-assembly1_D  TM=3.684E-01  e=7.023E-01  Tetronarce californica
  6w6m-assembly1_A  TM=4.274E-01  e=1.602E+00  Vibrio cholerae
  2eey-assembly1_A  TM=3.534E-01  e=6.242E-01  Geobacillus kaustophilus HTA426

Secondary structure (DSSP, 8-state):
------SEEEEE------PBPTTTTTTSEEEEEEEEEEEEEEETTTEEEEE--HHHHHHHHHTTT-SEEEEEEEEEEEEEETTTTEEEEEEEEEEEEEEPPHHHH---

Solvent-accessible surface area (backbone atoms only — not comparable to full-atom values): 5988 Å² total; per-residue (Å²): 136,88,90,77,55,71,82,41,80,59,56,41,70,60,80,86,79,88,63,41,51,73,80,78,50,64,90,42,54,73,74,44,84,35,56,16,58,18,47,22,40,33,40,69,67,24,38,34,36,44,42,21,19,58,64,52,4,46,49,54,27,27,60,101,68,30,74,45,57,29,69,62,48,78,50,76,49,80,47,72,41,77,96,49,38,36,32,40,39,32,27,34,33,35,24,37,20,25,38,72,57,73,80,74,72,68,71,132

Sequence (108 aa):
MFLTNCLYTNIKSPGWYYSQSYSDVRGMEPVGKLEGTSCGTSWLWAVYTGDESYEAAVQNAIKDKADLLFDVQTDYSYKSFIFALYFEKCTRVTGIGVKLPQRLLKKE

Radius of gyration: 17.49 Å; Cα contacts (8 Å, |Δi|>4): 241; chains: 1; bounding box: 40×31×53 Å

InterPro domains:
  IPR025113 TRL-like protein family [PF13146] (15-96)

pLDDT: mean 84.99, std 12.04, range [38.53, 95.25]

Organism: NCBI:txid2484950

Mean predicted aligned error: 6.99 Å